Protein AF-A0A9P0K297-F1 (afdb_monomer_lite)

Radius of gyration: 34.36 Å; chains: 1; bounding box: 70×52×111 Å

Foldseek 3Di:
DDDDDDDDDDDDDDDDDDDDDDDDDDDDDPDDDDDDDDDDDDDDDDDDPDPCPPPPPDDDDDALVNDDPVLCVPPVSVVVNVVNVVVVVVVVVVVVVVVVVVVVVVVVVVVVVVVVVVCVVVVVVVVVVVVVVVVVPD

pLDDT: mean 70.39, std 22.42, range [35.34, 98.25]

Secondary structure (DSSP, 8-state):
--PPPP---------------------------------------------------PPPP--GGG--GGGGGSHHHHHHHHHHHHHHHHHHHHHHHHHHHHHHHHHHHHHHHHHHHHHHHHHHHHHHHHHHHTTS--

Sequence (138 aa):
MKNPTEQTLAIGEVVEEPKNGDHADDGNILAAGPSNVTQKLGFLESSEPSNICNLRVRRSPVYFGDFKISDLNNVQRRKRFWKTAHETVHKFQKINKYNQCKIRSQRNKIKSLNSLVDELPKEKRISAAQSIVLKVDI

Organism: Acanthoscelides obtectus (NCBI:txid200917)

Structure (mmCIF, N/CA/C/O backbone):
data_AF-A0A9P0K297-F1
#
_entry.id   AF-A0A9P0K297-F1
#
loop_
_atom_site.group_PDB
_atom_site.id
_atom_site.type_symbol
_atom_site.label_atom_id
_atom_site.label_alt_id
_atom_site.label_comp_id
_atom_site.label_asym_id
_atom_site.label_entity_id
_atom_site.label_seq_id
_atom_site.pdbx_PDB_ins_code
_atom_site.Cartn_x
_atom_site.Cartn_y
_atom_site.Cartn_z
_atom_site.occupancy
_atom_site.B_iso_or_equiv
_atom_site.auth_seq_id
_atom_site.auth_comp_id
_atom_site.auth_asym_id
_atom_site.auth_atom_id
_atom_site.pdbx_PDB_model_num
ATOM 1 N N . MET A 1 1 ? 35.474 -29.920 10.951 1.00 46.47 1 MET A N 1
ATOM 2 C CA . MET A 1 1 ? 34.424 -30.720 11.616 1.00 46.47 1 MET A CA 1
ATOM 3 C C . MET A 1 1 ? 33.882 -29.944 12.805 1.00 46.47 1 MET A C 1
ATOM 5 O O . MET A 1 1 ? 34.597 -29.827 13.790 1.00 46.47 1 MET A O 1
ATOM 9 N N . LYS A 1 2 ? 32.678 -29.374 12.690 1.00 42.59 2 LYS A N 1
ATOM 10 C CA . LYS A 1 2 ? 31.839 -28.904 13.809 1.00 42.59 2 LYS A CA 1
ATOM 11 C C . LYS A 1 2 ? 30.382 -28.987 13.334 1.00 42.59 2 LYS A C 1
ATOM 13 O O . LYS A 1 2 ? 30.019 -28.285 12.397 1.00 42.59 2 LYS A O 1
ATOM 18 N N . ASN A 1 3 ? 29.613 -29.901 13.920 1.00 47.69 3 ASN A N 1
ATOM 19 C CA . ASN A 1 3 ? 28.193 -30.117 13.632 1.00 47.69 3 ASN A CA 1
ATOM 20 C C . ASN A 1 3 ? 27.340 -29.102 14.410 1.00 47.69 3 ASN A C 1
ATOM 22 O O . ASN A 1 3 ? 27.691 -28.809 15.555 1.00 47.69 3 ASN A O 1
ATOM 26 N N . PRO A 1 4 ? 26.207 -28.629 13.868 1.00 48.59 4 PRO A N 1
ATOM 27 C CA . PRO A 1 4 ? 25.144 -28.050 14.668 1.00 48.59 4 PRO A CA 1
ATOM 28 C C . PRO A 1 4 ? 24.039 -29.078 14.948 1.00 48.59 4 PRO A C 1
ATOM 30 O O . PRO A 1 4 ? 23.565 -29.788 14.065 1.00 48.59 4 PRO A O 1
ATOM 33 N N . THR A 1 5 ? 23.696 -29.121 16.227 1.00 45.38 5 THR A N 1
ATOM 34 C CA . THR A 1 5 ? 22.796 -30.011 16.952 1.00 45.38 5 THR A CA 1
ATOM 35 C C . THR A 1 5 ? 21.326 -29.863 16.557 1.00 45.38 5 THR A C 1
ATOM 37 O O . THR A 1 5 ? 20.823 -28.759 16.358 1.00 45.38 5 THR A O 1
ATOM 40 N N . GLU A 1 6 ? 20.650 -31.008 16.519 1.00 47.22 6 GLU A N 1
ATOM 41 C CA . GLU A 1 6 ? 19.206 -31.212 16.439 1.00 47.22 6 GLU A CA 1
ATOM 42 C C . GLU A 1 6 ? 18.465 -30.525 17.594 1.00 47.22 6 GLU A C 1
ATOM 44 O O . GLU A 1 6 ? 18.833 -30.702 18.754 1.00 47.22 6 GLU A O 1
ATOM 49 N N . GLN A 1 7 ? 17.374 -29.813 17.301 1.00 45.16 7 GLN A N 1
ATOM 50 C CA . GLN A 1 7 ? 16.273 -29.650 18.253 1.00 45.16 7 GLN A CA 1
ATOM 51 C C . GLN A 1 7 ? 14.947 -29.738 17.504 1.00 45.16 7 GLN A C 1
ATOM 53 O O . GLN A 1 7 ? 14.468 -28.785 16.893 1.00 45.16 7 GLN A O 1
ATOM 58 N N . THR A 1 8 ? 14.378 -30.935 17.557 1.00 37.44 8 THR A N 1
ATOM 59 C CA . THR A 1 8 ? 12.998 -31.238 17.198 1.00 37.44 8 THR A CA 1
ATOM 60 C C . THR A 1 8 ? 12.133 -30.932 18.419 1.00 37.44 8 THR A C 1
ATOM 62 O O . THR A 1 8 ? 12.315 -31.558 19.460 1.00 37.44 8 THR A O 1
ATOM 65 N N . LEU A 1 9 ? 11.188 -29.996 18.311 1.00 39.44 9 LEU A N 1
ATOM 66 C CA . LEU A 1 9 ? 10.100 -29.865 19.280 1.00 39.44 9 LEU A CA 1
ATOM 67 C C . LEU A 1 9 ? 8.771 -29.998 18.536 1.00 39.44 9 LEU A C 1
ATOM 69 O O . LEU A 1 9 ? 8.353 -29.107 17.800 1.00 39.44 9 LEU A O 1
ATOM 73 N N . ALA A 1 10 ? 8.153 -31.162 18.704 1.00 42.53 10 ALA A N 1
ATOM 74 C CA . ALA A 1 10 ? 6.815 -31.475 18.243 1.00 42.53 10 ALA A CA 1
ATOM 75 C C . ALA A 1 10 ? 5.814 -31.139 19.352 1.00 42.53 10 ALA A C 1
ATOM 77 O O . ALA A 1 10 ? 5.868 -31.751 20.413 1.00 42.53 10 ALA A O 1
ATOM 78 N N . ILE A 1 11 ? 4.905 -30.199 19.091 1.00 47.81 11 ILE A N 1
ATOM 79 C CA . ILE A 1 11 ? 3.610 -30.026 19.769 1.00 47.81 11 ILE A CA 1
ATOM 80 C C . ILE A 1 11 ? 2.715 -29.387 18.685 1.00 47.81 11 ILE A C 1
ATOM 82 O O . ILE A 1 11 ? 3.073 -28.339 18.164 1.00 47.81 11 ILE A O 1
ATOM 86 N N . GLY A 1 12 ? 1.639 -29.971 18.159 1.00 38.75 12 GLY A N 1
ATOM 87 C CA . GLY A 1 12 ? 0.726 -30.941 18.747 1.00 38.75 12 GLY A CA 1
ATOM 88 C C . GLY A 1 12 ? -0.477 -30.229 19.363 1.00 38.75 12 GLY A C 1
ATOM 89 O O . GLY A 1 12 ? -0.697 -30.383 20.554 1.00 38.75 12 GLY A O 1
ATOM 90 N N . GLU A 1 13 ? -1.232 -29.444 18.586 1.00 37.88 13 GLU A N 1
ATOM 91 C CA . GLU A 1 13 ? -2.562 -28.992 19.009 1.00 37.88 13 GLU A CA 1
ATOM 92 C C . GLU A 1 13 ? -3.516 -28.934 17.808 1.00 37.88 13 GLU A C 1
ATOM 94 O O . GLU A 1 13 ? -3.285 -28.248 16.812 1.00 37.88 13 GLU A O 1
ATOM 99 N N . VAL A 1 14 ? -4.551 -29.764 17.909 1.00 44.47 14 VAL A N 1
ATOM 100 C CA . VAL A 1 14 ? -5.689 -29.894 17.004 1.00 44.47 14 VAL A CA 1
ATOM 101 C C . VAL A 1 14 ? -6.557 -28.652 17.171 1.00 44.47 14 VAL A C 1
ATOM 103 O O . VAL A 1 14 ? -7.022 -28.379 18.273 1.00 44.47 14 VAL A O 1
ATOM 106 N N . VAL A 1 15 ? -6.804 -27.918 16.088 1.00 40.53 15 VAL A N 1
ATOM 107 C CA . VAL A 1 15 ? -7.866 -26.908 16.051 1.00 40.53 15 VAL A CA 1
ATOM 108 C C . VAL A 1 15 ? -8.899 -27.363 15.032 1.00 40.53 15 VAL A C 1
ATOM 110 O O . VAL A 1 15 ? -8.635 -27.425 13.834 1.00 40.53 15 VAL A O 1
ATOM 113 N N . GLU A 1 16 ? -10.051 -27.734 15.581 1.00 43.59 16 GLU A N 1
ATOM 114 C CA . GLU A 1 16 ? -11.312 -28.035 14.913 1.00 43.59 16 GLU A CA 1
ATOM 115 C C . GLU A 1 16 ? -11.736 -26.932 13.924 1.00 43.59 16 GLU A C 1
ATOM 117 O O . GLU A 1 16 ? -11.551 -25.736 14.165 1.00 43.59 16 GLU A O 1
ATOM 122 N N . GLU A 1 17 ? -12.351 -27.359 12.819 1.00 44.06 17 GLU A N 1
ATOM 123 C CA . GLU A 1 17 ? -13.074 -26.518 11.860 1.00 44.06 17 GLU A CA 1
ATOM 124 C C . GLU A 1 17 ? -14.229 -25.741 12.514 1.00 44.06 17 GLU A C 1
ATOM 126 O O . GLU A 1 17 ? -14.900 -26.244 13.418 1.00 44.06 17 GLU A O 1
ATOM 131 N N . PRO A 1 18 ? -14.634 -24.613 11.908 1.00 45.72 18 PRO A N 1
ATOM 132 C CA . PRO A 1 18 ? -16.050 -24.330 11.758 1.00 45.72 18 PRO A CA 1
ATOM 133 C C . PRO A 1 18 ? -16.487 -24.462 10.295 1.00 45.72 18 PRO A C 1
ATOM 135 O O . PRO A 1 18 ? -15.955 -23.829 9.383 1.00 45.72 18 PRO A O 1
ATOM 138 N N . LYS A 1 19 ? -17.517 -25.293 10.125 1.00 38.19 19 LYS A N 1
ATOM 139 C CA . LYS A 1 19 ? -18.305 -25.513 8.914 1.00 38.19 19 LYS A CA 1
ATOM 140 C C . LYS A 1 19 ? -18.969 -24.225 8.409 1.00 38.19 19 LYS A C 1
ATOM 142 O O . LYS A 1 19 ? -19.522 -23.460 9.192 1.00 38.19 19 LYS A O 1
ATOM 147 N N . ASN A 1 20 ? -18.938 -24.089 7.084 1.00 39.84 20 ASN A N 1
ATOM 148 C CA . ASN A 1 20 ? -19.905 -23.509 6.143 1.00 39.84 20 ASN A CA 1
ATOM 149 C C . ASN A 1 20 ? -20.876 -22.422 6.642 1.00 39.84 20 ASN A C 1
ATOM 151 O O . ASN A 1 20 ? -21.797 -22.684 7.413 1.00 39.84 20 ASN A O 1
ATOM 155 N N . GLY A 1 21 ? -20.743 -21.237 6.043 1.00 36.94 21 GLY A N 1
ATOM 156 C CA . GLY A 1 21 ? -21.803 -20.243 5.885 1.00 36.94 21 GLY A CA 1
ATOM 157 C C . GLY A 1 21 ? -21.757 -19.705 4.454 1.00 36.94 21 GLY A C 1
ATOM 158 O O . GLY A 1 21 ? -20.681 -19.387 3.950 1.00 36.94 21 GLY A O 1
ATOM 159 N N . ASP A 1 22 ? -22.912 -19.691 3.801 1.00 39.47 22 ASP A N 1
ATOM 160 C CA . ASP A 1 22 ? -23.074 -19.715 2.352 1.00 39.47 22 ASP A CA 1
ATOM 161 C C . ASP A 1 22 ? -22.701 -18.432 1.587 1.00 39.47 22 ASP A C 1
ATOM 163 O O . ASP A 1 22 ? -22.972 -17.300 1.981 1.00 39.47 22 ASP A O 1
ATOM 167 N N . HIS A 1 23 ? -22.085 -18.702 0.438 1.00 46.56 23 HIS A N 1
ATOM 168 C CA . HIS A 1 23 ? -22.171 -18.064 -0.874 1.00 46.56 23 HIS A CA 1
ATOM 169 C C . HIS A 1 23 ? -23.135 -16.863 -1.058 1.00 46.56 23 HIS A C 1
ATOM 171 O O . HIS A 1 23 ? -24.353 -16.991 -0.984 1.00 46.56 23 HIS A O 1
ATOM 177 N N . ALA A 1 24 ? -22.565 -15.734 -1.485 1.00 45.66 24 ALA A N 1
ATOM 178 C CA . ALA A 1 24 ? -23.157 -14.811 -2.463 1.00 45.66 24 ALA A CA 1
ATOM 179 C C . ALA A 1 24 ? -22.013 -14.442 -3.430 1.00 45.66 24 ALA A C 1
ATOM 181 O O . ALA A 1 24 ? -21.051 -13.795 -3.023 1.00 45.66 24 ALA A O 1
ATOM 182 N N . ASP A 1 25 ? -21.847 -15.173 -4.531 1.00 48.16 25 ASP A N 1
ATOM 183 C CA . ASP A 1 25 ? -22.412 -14.887 -5.864 1.00 48.16 25 ASP A CA 1
ATOM 184 C C . ASP A 1 25 ? -21.958 -13.528 -6.429 1.00 48.16 25 ASP A C 1
ATOM 186 O O . ASP A 1 25 ? -22.563 -12.475 -6.227 1.00 48.16 25 ASP A O 1
ATOM 190 N N . ASP A 1 26 ? -20.760 -13.582 -7.010 1.00 50.41 26 ASP A N 1
ATOM 191 C CA . ASP A 1 26 ? -20.366 -13.117 -8.340 1.00 50.41 26 ASP A CA 1
ATOM 192 C C . ASP A 1 26 ? -21.004 -11.833 -8.897 1.00 50.41 26 ASP A C 1
ATOM 194 O O . ASP A 1 26 ? -21.999 -11.816 -9.616 1.00 50.41 26 ASP A O 1
ATOM 198 N N . GLY A 1 27 ? -20.273 -10.732 -8.710 1.00 45.03 27 GLY A N 1
ATOM 199 C CA . GLY A 1 27 ? -20.408 -9.502 -9.488 1.00 45.03 27 GLY A CA 1
ATOM 200 C C . GLY A 1 27 ? -19.130 -9.185 -10.262 1.00 45.03 27 GLY A C 1
ATOM 201 O O . GLY A 1 27 ? -18.420 -8.233 -9.941 1.00 45.03 27 GLY A O 1
ATOM 202 N N . ASN A 1 28 ? -18.816 -10.004 -11.264 1.00 54.47 28 ASN A N 1
ATOM 203 C CA . ASN A 1 28 ? -17.791 -9.755 -12.275 1.00 54.47 28 ASN A CA 1
ATOM 204 C C . ASN A 1 28 ? -18.027 -8.413 -12.996 1.00 54.47 28 ASN A C 1
ATOM 206 O O . ASN A 1 28 ? -19.038 -8.268 -13.674 1.00 54.47 28 ASN A O 1
ATOM 210 N N . ILE A 1 29 ? -17.071 -7.477 -12.948 1.00 47.41 29 ILE A N 1
ATOM 211 C CA . ILE A 1 29 ? -16.894 -6.482 -14.023 1.00 47.41 29 ILE A CA 1
ATOM 212 C C . ILE A 1 29 ? -15.398 -6.344 -14.340 1.00 47.41 29 ILE A C 1
ATOM 214 O O . ILE A 1 29 ? -14.771 -5.300 -14.156 1.00 47.41 29 ILE A O 1
ATOM 218 N N . LEU A 1 30 ? -14.804 -7.432 -14.831 1.00 53.88 30 LEU A N 1
ATOM 219 C CA . LEU A 1 30 ? -13.732 -7.339 -15.818 1.00 53.88 30 LEU A CA 1
ATOM 220 C C . LEU A 1 30 ? -14.367 -7.312 -17.215 1.00 53.88 30 LEU A C 1
ATOM 222 O O . LEU A 1 30 ? -14.714 -8.355 -17.751 1.00 53.88 30 LEU A O 1
ATOM 226 N N . ALA A 1 31 ? -14.507 -6.121 -17.801 1.00 47.66 31 ALA A N 1
ATOM 227 C CA . ALA A 1 31 ? -14.535 -5.848 -19.247 1.00 47.66 31 ALA A CA 1
ATOM 228 C C . ALA A 1 31 ? -14.643 -4.317 -19.420 1.00 47.66 31 ALA A C 1
ATOM 230 O O . ALA A 1 31 ? -15.358 -3.666 -18.673 1.00 47.66 31 ALA A O 1
ATOM 231 N N . ALA A 1 32 ? -13.951 -3.638 -20.329 1.00 43.94 32 ALA A N 1
ATOM 232 C CA . ALA A 1 32 ? -13.652 -4.048 -21.686 1.00 43.94 32 ALA A CA 1
ATOM 233 C C . ALA A 1 32 ? -12.258 -3.572 -22.124 1.00 43.94 32 ALA A C 1
ATOM 235 O O . ALA A 1 32 ? -11.916 -2.394 -22.019 1.00 43.94 32 ALA A O 1
ATOM 236 N N . GLY A 1 33 ? -11.467 -4.494 -22.674 1.00 52.31 33 GLY A N 1
ATOM 237 C CA . GLY A 1 33 ? -10.446 -4.114 -23.643 1.00 52.31 33 GLY A CA 1
ATOM 238 C C . GLY A 1 33 ? -11.139 -3.644 -24.928 1.00 52.31 33 GLY A C 1
ATOM 239 O O . GLY A 1 33 ? -12.194 -4.185 -25.269 1.00 52.31 33 GLY A O 1
ATOM 240 N N . PRO A 1 34 ? -10.607 -2.646 -25.650 1.00 52.03 34 PRO A N 1
ATOM 241 C CA . PRO A 1 34 ? -11.177 -2.271 -26.933 1.00 52.03 34 PRO A CA 1
ATOM 242 C C . PRO A 1 34 ? -10.972 -3.413 -27.935 1.00 52.03 34 PRO A C 1
ATOM 244 O O . PRO A 1 34 ? -9.856 -3.703 -28.359 1.00 52.03 34 PRO A O 1
ATOM 247 N N . SER A 1 35 ? -12.082 -4.058 -28.287 1.00 51.09 35 SER A N 1
ATOM 248 C CA . SER A 1 35 ? -12.230 -4.858 -29.497 1.00 51.09 35 SER A CA 1
ATOM 249 C C . SER A 1 35 ? -12.309 -3.906 -30.688 1.00 51.09 35 SER A C 1
ATOM 251 O O . SER A 1 35 ? -13.177 -3.035 -30.726 1.00 51.09 35 SER A O 1
ATOM 253 N N . ASN A 1 36 ? -11.418 -4.058 -31.662 1.00 53.03 36 ASN A N 1
ATOM 254 C CA . ASN A 1 36 ? -11.603 -3.488 -32.992 1.00 53.03 36 ASN A CA 1
ATOM 255 C C . ASN A 1 36 ? -11.171 -4.490 -34.069 1.00 53.03 36 ASN A C 1
ATOM 257 O O . ASN A 1 36 ? -10.189 -4.312 -34.785 1.00 53.03 36 ASN A O 1
ATOM 261 N N . VAL A 1 37 ? -11.952 -5.557 -34.203 1.00 46.22 37 VAL A N 1
ATOM 262 C CA . VAL A 1 37 ? -12.095 -6.232 -35.498 1.00 46.22 37 VAL A CA 1
ATOM 263 C C . VAL A 1 37 ? -13.262 -5.572 -36.230 1.00 46.22 37 VAL A C 1
ATOM 265 O O . VAL A 1 37 ? -14.249 -5.235 -35.576 1.00 46.22 37 VAL A O 1
ATOM 268 N N . THR A 1 38 ? -13.144 -5.469 -37.566 1.00 42.47 38 THR A N 1
ATOM 269 C CA . THR A 1 38 ? -14.100 -4.963 -38.590 1.00 42.47 38 THR A CA 1
ATOM 270 C C . THR A 1 38 ? -13.658 -3.583 -39.111 1.00 42.47 38 THR A C 1
ATOM 272 O O . THR A 1 38 ? -13.529 -2.659 -38.326 1.00 42.47 38 THR A O 1
ATOM 275 N N . GLN A 1 39 ? -13.355 -3.316 -40.386 1.00 39.47 39 GLN A N 1
ATOM 276 C CA . GLN A 1 39 ? -13.538 -4.004 -41.669 1.00 39.47 39 GLN A CA 1
ATOM 277 C C . GLN A 1 39 ? -12.516 -3.411 -42.662 1.00 39.47 39 GLN A C 1
ATOM 279 O O . GLN A 1 39 ? -12.264 -2.208 -42.657 1.00 39.47 39 GLN A O 1
ATOM 284 N N . LYS A 1 40 ? -11.950 -4.234 -43.546 1.00 46.62 40 LYS A N 1
ATOM 285 C CA . LYS A 1 40 ? -11.222 -3.774 -44.735 1.00 46.62 40 LYS A CA 1
ATOM 286 C C . LYS A 1 40 ? -12.206 -3.806 -45.907 1.00 46.62 40 LYS A C 1
ATOM 288 O O . LYS A 1 40 ? -12.534 -4.916 -46.302 1.00 46.62 40 LYS A O 1
ATOM 293 N N . LEU A 1 41 ? -12.648 -2.659 -46.440 1.00 41.03 41 LEU A N 1
ATOM 294 C CA . LEU A 1 41 ? -12.954 -2.423 -47.869 1.00 41.03 41 LEU A CA 1
ATOM 295 C C . LEU A 1 41 ? -13.476 -0.988 -48.089 1.00 41.03 41 LEU A C 1
ATOM 297 O O . LEU A 1 41 ? -14.375 -0.562 -47.377 1.00 41.03 41 LEU A O 1
ATOM 301 N N . GLY A 1 42 ? -12.972 -0.293 -49.115 1.00 35.34 42 GLY A N 1
ATOM 302 C CA . GLY A 1 42 ? -13.648 0.875 -49.699 1.00 35.34 42 GLY A CA 1
ATOM 303 C C . GLY A 1 42 ? -12.773 2.116 -49.842 1.00 35.34 42 GLY A C 1
ATOM 304 O O . GLY A 1 42 ? -12.646 2.907 -48.918 1.00 35.34 42 GLY A O 1
ATOM 305 N N . PHE A 1 43 ? -12.187 2.275 -51.023 1.00 46.78 43 PHE A N 1
ATOM 306 C CA . PHE A 1 43 ? -11.550 3.497 -51.505 1.00 46.78 43 PHE A CA 1
ATOM 307 C C . PHE A 1 43 ? -12.631 4.570 -51.727 1.00 46.78 43 PHE A C 1
ATOM 309 O O . PHE A 1 43 ? -13.596 4.305 -52.441 1.00 46.78 43 PHE A O 1
ATOM 316 N N . LEU A 1 44 ? -12.477 5.756 -51.141 1.00 40.84 44 LEU A N 1
ATOM 317 C CA . LEU A 1 44 ? -13.148 6.985 -51.574 1.00 40.84 44 LEU A CA 1
ATOM 318 C C . LEU A 1 44 ? -12.281 8.164 -51.126 1.00 40.84 44 LEU A C 1
ATOM 320 O O . LEU A 1 44 ? -12.160 8.456 -49.937 1.00 40.84 44 LEU A O 1
ATOM 324 N N . GLU A 1 45 ? -11.608 8.776 -52.098 1.00 49.25 45 GLU A N 1
ATOM 325 C CA . GLU A 1 45 ? -10.901 10.040 -51.930 1.00 49.25 45 GLU A CA 1
ATOM 326 C C . GLU A 1 45 ? -11.902 11.117 -51.505 1.00 49.25 45 GLU A C 1
ATOM 328 O O . GLU A 1 45 ? -12.886 11.376 -52.195 1.00 49.25 45 GLU A O 1
ATOM 333 N N . SER A 1 46 ? -11.639 11.755 -50.368 1.00 45.06 46 SER A N 1
ATOM 334 C CA . SER A 1 46 ? -12.311 12.981 -49.951 1.00 45.06 46 SER A CA 1
ATOM 335 C C . SER A 1 46 ? -11.234 13.982 -49.564 1.00 45.06 46 SER A C 1
ATOM 337 O O . SER A 1 46 ? -10.581 13.852 -48.527 1.00 45.06 46 SER A O 1
ATOM 339 N N . SER A 1 47 ? -11.007 14.949 -50.447 1.00 62.53 47 SER A N 1
ATOM 340 C CA . SER A 1 47 ? -10.070 16.049 -50.265 1.00 62.53 47 SER A CA 1
ATOM 341 C C . SER A 1 47 ? -10.675 17.112 -49.346 1.00 62.53 47 SER A C 1
ATOM 343 O O . SER A 1 47 ? -11.391 17.996 -49.808 1.00 62.53 47 SER A O 1
ATOM 345 N N . GLU A 1 48 ? -10.348 17.062 -48.058 1.00 49.00 48 GLU A N 1
ATOM 346 C CA . GLU A 1 48 ? -10.484 18.214 -47.163 1.00 49.00 48 GLU A CA 1
ATOM 347 C C . GLU A 1 48 ? -9.201 18.386 -46.334 1.00 49.00 48 GLU A C 1
ATOM 349 O O . GLU A 1 48 ? -8.594 17.392 -45.920 1.00 49.00 48 GLU A O 1
ATOM 354 N N . PRO A 1 49 ? -8.740 19.629 -46.101 1.00 52.56 49 PRO A N 1
ATOM 355 C CA . PRO A 1 49 ? -7.515 19.888 -45.360 1.00 52.56 49 PRO A CA 1
ATOM 356 C C . PRO A 1 49 ? -7.726 19.539 -43.885 1.00 52.56 49 PRO A C 1
ATOM 358 O O . PRO A 1 49 ? -8.256 20.326 -43.099 1.00 52.56 49 PRO A O 1
ATOM 361 N N . SER A 1 50 ? -7.305 18.335 -43.496 1.00 54.62 50 SER A N 1
ATOM 362 C CA . SER A 1 50 ? -7.347 17.895 -42.108 1.00 54.62 50 SER A CA 1
ATOM 363 C C . SER A 1 50 ? -6.451 18.804 -41.267 1.00 54.62 50 SER A C 1
ATOM 365 O O . SER A 1 50 ? -5.224 18.754 -41.376 1.00 54.62 50 SER A O 1
ATOM 367 N N . ASN A 1 51 ? -7.053 19.625 -40.410 1.00 57.44 51 ASN A N 1
ATOM 368 C CA . ASN A 1 51 ? -6.349 20.273 -39.313 1.00 57.44 51 ASN A CA 1
ATOM 369 C C . ASN A 1 51 ? -5.736 19.171 -38.441 1.00 57.44 51 ASN A C 1
ATOM 371 O O . ASN A 1 51 ? -6.435 18.520 -37.664 1.00 57.44 51 ASN A O 1
ATOM 375 N N . ILE A 1 52 ? -4.432 18.929 -38.606 1.00 57.88 52 ILE A N 1
ATOM 376 C CA . ILE A 1 52 ? -3.665 17.954 -37.827 1.00 57.88 52 ILE A CA 1
ATOM 377 C C . ILE A 1 52 ? -3.538 18.510 -36.404 1.00 57.88 52 ILE A C 1
ATOM 379 O O . ILE A 1 52 ? -2.520 19.077 -36.004 1.00 57.88 52 ILE A O 1
ATOM 383 N N . CYS A 1 53 ? -4.597 18.372 -35.608 1.00 60.12 53 CYS A N 1
ATOM 384 C CA . CYS A 1 53 ? -4.482 18.435 -34.165 1.00 60.12 53 CYS A CA 1
ATOM 385 C C . CYS A 1 53 ? -3.555 17.288 -33.768 1.00 60.12 53 CYS A C 1
ATOM 387 O O . CYS A 1 53 ? -3.944 16.124 -33.812 1.00 60.12 53 CYS A O 1
ATOM 389 N N . ASN A 1 54 ? -2.308 17.622 -33.427 1.00 61.28 54 ASN A N 1
ATOM 390 C CA . ASN A 1 54 ? -1.309 16.690 -32.916 1.00 61.28 54 ASN A CA 1
ATOM 391 C C . ASN A 1 54 ? -1.818 16.049 -31.617 1.00 61.28 54 ASN A C 1
ATOM 393 O O . ASN A 1 54 ? -1.502 16.497 -30.509 1.00 61.28 54 ASN A O 1
ATOM 397 N N . LEU A 1 55 ? -2.631 15.005 -31.752 1.00 63.00 55 LEU A N 1
ATOM 398 C CA . LEU A 1 55 ? -3.130 14.192 -30.662 1.00 63.00 55 LEU A CA 1
ATOM 399 C C . LEU A 1 55 ? -1.907 13.488 -30.067 1.00 63.00 55 LEU A C 1
ATOM 401 O O . LEU A 1 55 ? -1.428 12.483 -30.590 1.00 63.00 55 LEU A O 1
ATOM 405 N N .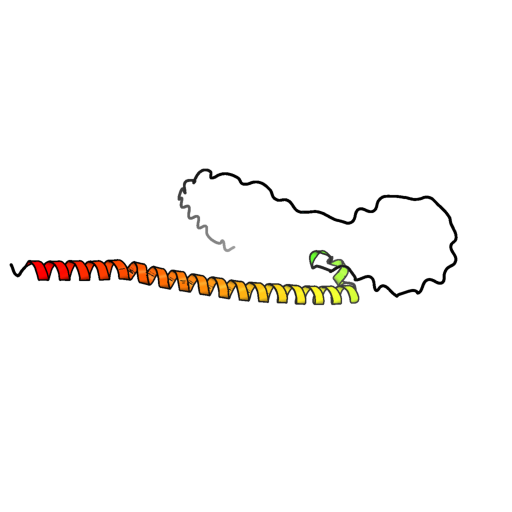 ARG A 1 56 ? -1.320 14.058 -29.005 1.00 67.50 56 ARG A N 1
ATOM 406 C CA . ARG A 1 56 ? -0.231 13.402 -28.274 1.00 67.50 56 ARG A CA 1
ATOM 407 C C . ARG A 1 56 ? -0.799 12.114 -27.697 1.00 67.50 56 ARG A C 1
ATOM 409 O O . ARG A 1 56 ? -1.441 12.142 -26.648 1.00 67.50 56 ARG A O 1
ATOM 416 N N . VAL A 1 57 ? -0.564 11.000 -28.387 1.00 72.38 57 VAL A N 1
ATOM 417 C CA . VAL A 1 57 ? -0.930 9.665 -27.919 1.00 72.38 57 VAL A CA 1
ATOM 418 C C . VAL A 1 57 ? -0.324 9.501 -26.531 1.00 72.38 57 VAL A C 1
ATOM 420 O O . VAL A 1 57 ? 0.902 9.517 -26.360 1.00 72.38 57 VAL A O 1
ATOM 423 N N . ARG A 1 58 ? -1.183 9.439 -25.509 1.00 71.25 58 ARG A N 1
ATOM 424 C CA . ARG A 1 58 ? -0.729 9.212 -24.141 1.00 71.25 58 ARG A CA 1
ATOM 425 C C . ARG A 1 58 ? -0.055 7.849 -24.112 1.00 71.25 58 ARG A C 1
ATOM 427 O O . ARG A 1 58 ? -0.654 6.848 -24.484 1.00 71.25 58 ARG A O 1
ATOM 434 N N . ARG A 1 59 ? 1.215 7.823 -23.704 1.00 73.62 59 ARG A N 1
ATOM 435 C CA . ARG A 1 59 ? 1.940 6.565 -23.528 1.00 73.62 59 ARG A CA 1
ATOM 436 C C . ARG A 1 59 ? 1.277 5.771 -22.409 1.00 73.62 59 ARG A C 1
ATOM 438 O O . ARG A 1 59 ? 0.964 6.349 -21.367 1.00 73.62 59 ARG A O 1
ATOM 445 N N . SER A 1 60 ? 1.100 4.473 -22.631 1.00 80.38 60 SER A N 1
ATOM 446 C CA . SER A 1 60 ? 0.602 3.556 -21.612 1.00 80.38 60 SER A CA 1
ATOM 447 C C . SER A 1 60 ? 1.470 3.622 -20.349 1.00 80.38 60 SER A C 1
ATOM 449 O O . SER A 1 60 ? 2.687 3.830 -20.455 1.00 80.38 60 SER A O 1
ATOM 451 N N . PRO A 1 61 ? 0.861 3.482 -19.158 1.00 82.56 61 PRO A N 1
ATOM 452 C CA . PRO A 1 61 ? 1.609 3.414 -17.911 1.00 82.56 61 PRO A CA 1
ATOM 453 C C . PRO A 1 61 ? 2.585 2.233 -17.945 1.00 82.56 61 PRO A C 1
ATOM 455 O O . PRO A 1 61 ? 2.263 1.177 -18.480 1.00 82.56 61 PRO A O 1
ATOM 458 N N . VAL A 1 62 ? 3.779 2.444 -17.388 1.00 86.75 62 VAL A N 1
ATOM 459 C CA . VAL A 1 62 ? 4.843 1.436 -17.309 1.00 86.75 62 VAL A CA 1
ATOM 460 C C . VAL A 1 62 ? 5.000 1.017 -15.856 1.00 86.75 62 VAL A C 1
ATOM 462 O O . VAL A 1 62 ? 5.221 1.866 -14.985 1.00 86.75 62 VAL A O 1
ATOM 465 N N . TYR A 1 63 ? 4.911 -0.279 -15.605 1.00 86.50 63 TYR A N 1
ATOM 466 C CA . TYR A 1 63 ? 4.980 -0.899 -14.290 1.00 86.50 63 TYR A CA 1
ATOM 467 C C . TYR A 1 63 ? 6.300 -1.650 -14.100 1.00 86.50 63 TYR A C 1
ATOM 469 O O . TYR A 1 63 ? 7.064 -1.871 -15.035 1.00 86.50 63 TYR A O 1
ATOM 477 N N . PHE A 1 64 ? 6.580 -2.060 -12.861 1.00 83.50 64 PHE A N 1
ATOM 478 C CA . PHE A 1 64 ? 7.790 -2.819 -12.531 1.00 83.50 64 PHE A CA 1
ATOM 479 C C . PHE A 1 64 ? 7.948 -4.101 -13.358 1.00 83.50 64 PHE A C 1
ATOM 481 O O . PHE A 1 64 ? 9.056 -4.402 -13.789 1.00 83.50 64 PHE A O 1
ATOM 488 N N . GLY A 1 65 ? 6.849 -4.826 -13.592 1.00 86.38 65 GLY A N 1
ATOM 489 C CA . GLY A 1 65 ? 6.851 -6.080 -14.352 1.00 86.38 65 GLY A CA 1
ATOM 490 C C . GLY A 1 65 ? 7.183 -5.919 -15.837 1.00 86.38 65 GLY A C 1
ATOM 491 O O . GLY A 1 65 ? 7.511 -6.903 -16.492 1.00 86.38 65 GLY A O 1
ATOM 492 N N . ASP A 1 66 ? 7.160 -4.691 -16.360 1.00 89.56 66 ASP A N 1
ATOM 493 C CA . ASP A 1 66 ? 7.433 -4.420 -17.775 1.00 89.56 66 ASP A CA 1
ATOM 494 C C . ASP A 1 66 ? 8.938 -4.367 -18.087 1.00 89.56 66 ASP A C 1
ATOM 496 O O . ASP A 1 66 ? 9.336 -4.315 -19.256 1.00 89.56 66 ASP A O 1
ATOM 500 N N . PHE A 1 67 ? 9.791 -4.348 -17.057 1.00 91.38 67 PHE A N 1
ATOM 501 C CA . PHE A 1 67 ? 11.241 -4.285 -17.206 1.00 91.38 67 PHE A CA 1
ATOM 502 C C . PHE A 1 67 ? 11.871 -5.671 -17.097 1.00 91.38 67 PHE A C 1
ATOM 504 O O . PHE A 1 67 ? 11.681 -6.391 -16.118 1.00 91.38 67 PHE A O 1
ATOM 511 N N . LYS A 1 68 ? 12.702 -6.014 -18.082 1.00 93.12 68 LYS A N 1
ATOM 512 C CA . LYS A 1 68 ? 13.570 -7.196 -18.035 1.00 93.12 68 LYS A CA 1
ATOM 513 C C . LYS A 1 68 ? 14.946 -6.815 -17.499 1.00 93.12 68 LYS A C 1
ATOM 515 O O . LYS A 1 68 ? 15.382 -5.676 -17.638 1.00 93.12 68 LYS A O 1
ATOM 520 N N . ILE A 1 69 ? 15.689 -7.787 -16.973 1.00 92.19 69 ILE A N 1
ATOM 521 C CA . ILE A 1 69 ? 17.070 -7.572 -16.500 1.00 92.19 69 ILE A CA 1
ATOM 522 C C . ILE A 1 69 ? 17.949 -6.984 -17.615 1.00 92.19 69 ILE A C 1
ATOM 524 O O . ILE A 1 69 ? 18.709 -6.048 -17.382 1.00 92.19 69 ILE A O 1
ATOM 528 N N . SER A 1 70 ? 17.775 -7.457 -18.853 1.00 93.19 70 SER A N 1
ATOM 529 C CA . SER A 1 70 ? 18.467 -6.937 -20.039 1.00 93.19 70 SER A CA 1
ATOM 530 C C . SER A 1 70 ? 18.234 -5.442 -20.284 1.00 93.19 70 SER A C 1
ATOM 532 O O . SER A 1 70 ? 19.080 -4.775 -20.875 1.00 93.19 70 SER A O 1
ATOM 534 N N . ASP A 1 71 ? 17.113 -4.888 -19.819 1.00 90.88 71 ASP A N 1
ATOM 535 C CA .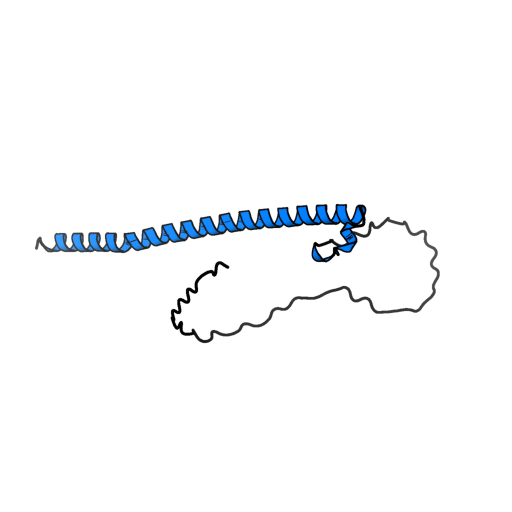 ASP A 1 71 ? 16.778 -3.474 -20.008 1.00 90.88 71 ASP A CA 1
ATOM 536 C C . ASP A 1 71 ? 17.665 -2.558 -19.173 1.00 90.88 71 ASP A C 1
ATOM 538 O O . ASP A 1 71 ? 17.855 -1.391 -19.520 1.00 90.88 71 ASP A O 1
ATOM 542 N N . LEU A 1 72 ? 18.275 -3.088 -18.113 1.00 90.88 72 LEU A N 1
ATOM 543 C CA . LEU A 1 72 ? 19.252 -2.358 -17.320 1.00 90.88 72 LEU A CA 1
ATOM 544 C C . LEU A 1 72 ? 20.546 -2.109 -18.103 1.00 90.88 72 LEU A C 1
ATOM 546 O O . LEU A 1 72 ? 21.276 -1.188 -17.748 1.00 90.88 72 LEU A O 1
ATOM 550 N N . ASN A 1 73 ? 20.822 -2.825 -19.196 1.00 94.81 73 ASN A N 1
ATOM 551 C CA . ASN A 1 73 ? 21.993 -2.553 -20.039 1.00 94.81 73 ASN A CA 1
ATOM 552 C C . ASN A 1 73 ? 21.816 -1.286 -20.894 1.00 94.81 73 ASN A C 1
ATOM 554 O O . ASN A 1 73 ? 22.797 -0.649 -21.268 1.00 94.81 73 ASN A O 1
ATOM 558 N N . ASN A 1 74 ? 20.575 -0.867 -21.155 1.00 95.56 74 ASN A N 1
ATOM 559 C CA . ASN A 1 74 ? 20.278 0.353 -21.899 1.00 95.56 74 ASN A CA 1
ATOM 560 C C . ASN A 1 74 ? 20.112 1.548 -20.944 1.00 95.56 74 ASN A C 1
ATOM 562 O O . ASN A 1 74 ? 19.254 1.533 -20.064 1.00 95.56 74 ASN A O 1
ATOM 566 N N . VAL A 1 75 ? 20.879 2.624 -21.152 1.00 95.19 75 VAL A N 1
ATOM 567 C CA . VAL A 1 75 ? 20.872 3.817 -20.279 1.00 95.19 75 VAL A CA 1
ATOM 568 C C . VAL A 1 75 ? 19.477 4.441 -20.146 1.00 95.19 75 VAL A C 1
ATOM 570 O O . VAL A 1 75 ? 19.051 4.796 -19.044 1.00 95.19 75 VAL A O 1
ATOM 573 N N . GLN A 1 76 ? 18.728 4.551 -21.246 1.00 93.31 76 GLN A N 1
ATOM 574 C CA . GLN A 1 76 ? 17.396 5.157 -21.229 1.00 93.31 76 GLN A CA 1
ATOM 575 C C . GLN A 1 76 ? 16.382 4.275 -20.497 1.00 93.31 76 GLN A C 1
ATOM 577 O O . GLN A 1 76 ? 15.581 4.785 -19.706 1.00 93.31 76 GLN A O 1
ATOM 582 N N . ARG A 1 77 ? 16.416 2.957 -20.728 1.00 93.19 77 ARG A N 1
ATOM 583 C CA . ARG A 1 77 ? 15.517 2.018 -20.040 1.00 93.19 77 ARG A CA 1
ATOM 584 C C . ARG A 1 77 ? 15.870 1.894 -18.558 1.00 93.19 77 ARG A C 1
ATOM 586 O O . ARG A 1 77 ? 14.960 1.969 -17.738 1.00 93.19 77 ARG A O 1
ATOM 593 N N . ARG A 1 78 ? 17.158 1.858 -18.199 1.00 94.81 78 ARG A N 1
ATOM 594 C CA . ARG A 1 78 ? 17.641 1.910 -16.807 1.00 94.81 78 ARG A CA 1
ATOM 595 C C . ARG A 1 78 ? 17.130 3.151 -16.069 1.00 94.81 78 ARG A C 1
ATOM 597 O O . ARG A 1 78 ? 16.635 3.039 -14.952 1.00 94.81 78 ARG A O 1
ATOM 604 N N . LYS A 1 79 ? 17.197 4.334 -16.694 1.00 95.12 79 LYS A N 1
ATOM 605 C CA . LYS A 1 79 ? 16.664 5.575 -16.103 1.00 95.12 79 LYS A CA 1
ATOM 606 C C . LYS A 1 79 ? 15.156 5.483 -15.851 1.00 95.12 79 LYS A C 1
ATOM 608 O O . LYS A 1 79 ? 14.684 5.914 -14.801 1.00 95.12 79 LYS A O 1
ATOM 613 N N . ARG A 1 80 ? 14.399 4.922 -16.800 1.00 92.50 80 ARG A N 1
ATOM 614 C CA . ARG A 1 80 ? 12.951 4.710 -16.637 1.00 92.50 80 ARG A CA 1
ATOM 615 C C . ARG A 1 80 ? 12.643 3.709 -15.528 1.00 92.50 80 ARG A C 1
ATOM 617 O O . ARG A 1 80 ? 11.782 4.009 -14.713 1.00 92.50 80 ARG A O 1
ATOM 624 N N . PHE A 1 81 ? 13.380 2.600 -15.458 1.00 94.56 81 PHE A N 1
ATOM 625 C CA . PHE A 1 81 ? 13.251 1.609 -14.391 1.00 94.56 81 PHE A CA 1
ATOM 626 C C . PHE A 1 81 ? 13.391 2.264 -13.019 1.00 94.56 81 PHE A C 1
ATOM 628 O O . PHE A 1 81 ? 12.479 2.169 -12.207 1.00 94.56 81 PHE A O 1
ATOM 635 N N . TRP A 1 82 ? 14.480 3.003 -12.783 1.00 94.75 82 TRP A N 1
ATOM 636 C CA . TRP A 1 82 ? 14.703 3.645 -11.487 1.00 94.75 82 TRP A CA 1
ATOM 637 C C . TRP A 1 82 ? 13.628 4.668 -11.133 1.00 94.75 82 TRP A C 1
ATOM 639 O O . TRP A 1 82 ? 13.216 4.745 -9.976 1.00 94.75 82 TRP A O 1
ATOM 649 N N . LYS A 1 83 ? 13.128 5.414 -12.123 1.00 93.62 83 LYS A N 1
ATOM 650 C CA . LYS A 1 83 ? 12.014 6.343 -11.920 1.00 93.62 83 LYS A CA 1
ATOM 651 C C . LYS A 1 83 ? 10.742 5.604 -11.490 1.00 93.62 83 LYS A C 1
ATOM 653 O O . LYS A 1 83 ? 10.199 5.914 -10.432 1.00 93.62 83 LYS A O 1
ATOM 658 N N . THR A 1 84 ? 10.306 4.611 -12.267 1.00 93.25 84 THR A N 1
ATOM 659 C CA . THR A 1 84 ? 9.124 3.791 -11.953 1.00 93.25 84 THR A CA 1
ATOM 660 C C . THR A 1 84 ? 9.282 3.095 -10.603 1.00 93.25 84 THR A C 1
ATOM 662 O O . THR A 1 84 ? 8.335 3.032 -9.815 1.00 93.25 84 THR A O 1
ATOM 665 N N . ALA A 1 85 ? 10.490 2.616 -10.307 1.00 91.44 85 ALA A N 1
ATOM 666 C CA . ALA A 1 85 ? 10.796 1.939 -9.065 1.00 91.44 85 ALA A CA 1
ATOM 667 C C . ALA A 1 85 ? 10.624 2.856 -7.859 1.00 91.44 85 ALA A C 1
ATOM 669 O O . ALA A 1 85 ? 9.918 2.516 -6.908 1.00 91.44 85 ALA A O 1
ATOM 670 N N . HIS A 1 86 ? 11.213 4.046 -7.928 1.00 93.19 86 HIS A N 1
ATOM 671 C CA . HIS A 1 86 ? 11.125 5.028 -6.861 1.00 93.19 86 HIS A CA 1
ATOM 672 C C . HIS A 1 86 ? 9.683 5.500 -6.634 1.00 93.19 86 HIS A C 1
ATOM 674 O O . HIS A 1 86 ? 9.212 5.525 -5.497 1.00 93.19 86 HIS A O 1
ATOM 680 N N . GLU A 1 87 ? 8.950 5.803 -7.710 1.00 92.56 87 GLU A N 1
ATOM 681 C CA . GLU A 1 87 ? 7.537 6.196 -7.640 1.00 92.56 87 GLU A CA 1
ATOM 682 C C . GLU A 1 87 ? 6.679 5.114 -6.974 1.00 92.56 87 GLU A C 1
ATOM 684 O O . GLU A 1 87 ? 5.857 5.404 -6.098 1.00 92.56 87 GLU A O 1
ATOM 689 N N . THR A 1 88 ? 6.904 3.857 -7.347 1.00 91.31 88 THR A N 1
ATOM 690 C CA . THR A 1 88 ? 6.155 2.723 -6.810 1.00 91.31 88 THR A CA 1
ATOM 691 C C . THR A 1 88 ? 6.473 2.488 -5.335 1.00 91.31 88 THR A C 1
ATOM 693 O O . THR A 1 88 ? 5.551 2.375 -4.526 1.00 91.31 88 THR A O 1
ATOM 696 N N . VAL A 1 89 ? 7.754 2.475 -4.954 1.00 93.12 89 VAL A N 1
ATOM 697 C CA . VAL A 1 89 ? 8.170 2.324 -3.550 1.00 93.12 89 VAL A CA 1
ATOM 698 C C . VAL A 1 89 ? 7.578 3.442 -2.694 1.00 93.12 89 VAL A C 1
ATOM 700 O O . VAL A 1 89 ? 6.986 3.171 -1.650 1.00 93.12 89 VAL A O 1
ATOM 703 N N . HIS A 1 90 ? 7.654 4.688 -3.156 1.00 93.94 90 HIS A N 1
ATOM 704 C CA . HIS A 1 90 ? 7.097 5.829 -2.438 1.00 93.94 90 HIS A CA 1
ATOM 705 C C . HIS A 1 90 ? 5.568 5.735 -2.285 1.00 93.94 90 HIS A C 1
ATOM 707 O O . HIS A 1 90 ? 5.024 6.039 -1.218 1.00 93.94 90 HIS A O 1
ATOM 713 N N . LYS A 1 91 ? 4.856 5.254 -3.314 1.00 93.06 91 LYS A N 1
ATOM 714 C CA . LYS A 1 91 ? 3.413 4.975 -3.228 1.00 93.06 91 LYS A CA 1
ATOM 715 C C . LYS A 1 91 ? 3.114 3.924 -2.155 1.00 93.06 91 LYS A C 1
ATOM 717 O O . LYS A 1 91 ? 2.243 4.153 -1.314 1.00 93.06 91 LYS A O 1
ATOM 722 N N . PHE A 1 92 ? 3.848 2.812 -2.140 1.00 94.31 92 PHE A N 1
ATOM 723 C CA . PHE A 1 92 ? 3.672 1.764 -1.130 1.00 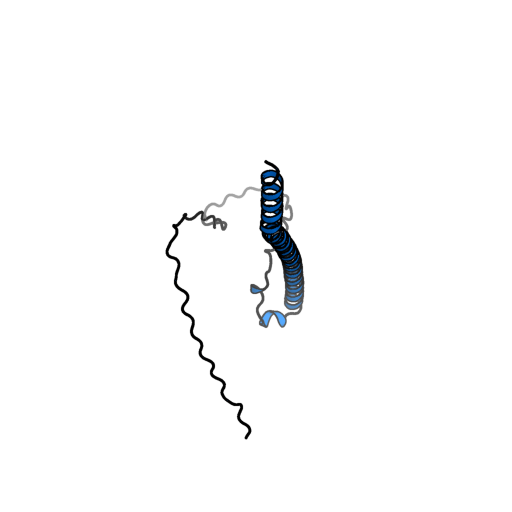94.31 92 PHE A CA 1
ATOM 724 C C . PHE A 1 92 ? 4.004 2.246 0.283 1.00 94.31 92 PHE A C 1
ATOM 726 O O . PHE A 1 92 ? 3.259 1.949 1.213 1.00 94.31 92 PHE A O 1
ATOM 733 N N . GLN A 1 93 ? 5.053 3.051 0.459 1.00 96.38 93 GLN A N 1
ATOM 734 C CA . GLN A 1 93 ? 5.390 3.645 1.756 1.00 96.38 93 GLN A CA 1
ATOM 735 C C . GLN A 1 93 ? 4.250 4.510 2.306 1.00 96.38 93 GLN A C 1
ATOM 737 O O . GLN A 1 93 ? 3.912 4.405 3.486 1.00 96.38 93 GLN A O 1
ATOM 742 N N . LYS A 1 94 ? 3.610 5.326 1.457 1.00 96.50 94 LYS A N 1
ATOM 743 C CA . LYS A 1 94 ? 2.444 6.131 1.854 1.00 96.50 94 LYS A CA 1
ATOM 744 C C . LYS A 1 94 ? 1.270 5.262 2.301 1.00 96.50 94 LYS A C 1
ATOM 746 O O . LYS A 1 94 ? 0.685 5.531 3.349 1.00 96.50 94 LYS A O 1
ATOM 751 N N . ILE A 1 95 ? 0.957 4.217 1.535 1.00 96.75 95 ILE A N 1
ATOM 752 C CA . ILE A 1 95 ? -0.122 3.274 1.862 1.00 96.75 95 ILE A CA 1
ATOM 753 C C . ILE A 1 95 ? 0.178 2.558 3.183 1.00 96.75 95 ILE A C 1
ATOM 755 O O . ILE A 1 95 ? -0.675 2.513 4.067 1.00 96.75 95 ILE A O 1
ATOM 759 N N . ASN A 1 96 ? 1.407 2.072 3.367 1.00 97.75 96 ASN A N 1
ATOM 760 C CA . ASN A 1 96 ? 1.819 1.413 4.603 1.00 97.75 96 ASN A CA 1
ATOM 761 C C . ASN A 1 96 ? 1.715 2.344 5.810 1.00 97.75 96 ASN A C 1
ATOM 763 O O . ASN A 1 96 ? 1.178 1.936 6.837 1.00 97.75 96 ASN A O 1
ATOM 767 N N . LYS A 1 97 ? 2.155 3.602 5.686 1.00 97.88 97 LYS A N 1
ATOM 768 C CA . LYS A 1 97 ? 2.018 4.596 6.758 1.00 97.88 97 LYS A CA 1
ATOM 769 C C . LYS A 1 97 ? 0.550 4.820 7.129 1.00 97.88 97 LYS A C 1
ATOM 771 O O . LYS A 1 97 ? 0.209 4.799 8.310 1.00 97.88 97 LYS A O 1
ATOM 776 N N . TYR A 1 98 ? -0.323 4.983 6.135 1.00 97.56 98 TYR A N 1
ATOM 777 C CA . TYR A 1 98 ? -1.764 5.117 6.362 1.00 97.56 98 TYR A CA 1
ATOM 778 C C . TYR A 1 98 ? -2.343 3.892 7.087 1.00 97.56 98 TYR A C 1
ATOM 780 O O . TYR A 1 98 ? -3.024 4.035 8.106 1.00 97.56 98 TYR A O 1
ATOM 788 N N . ASN A 1 99 ? -2.014 2.686 6.622 1.00 97.94 99 ASN A N 1
ATOM 789 C CA . ASN A 1 99 ? -2.484 1.440 7.225 1.00 97.94 99 ASN A CA 1
ATOM 790 C C . ASN A 1 99 ? -1.981 1.274 8.665 1.00 97.94 99 ASN A C 1
ATOM 792 O O . ASN A 1 99 ? -2.757 0.904 9.545 1.00 97.94 99 ASN A O 1
ATOM 796 N N . GLN A 1 100 ? -0.723 1.617 8.943 1.00 98.19 100 GLN A N 1
ATOM 797 C CA . GLN A 1 100 ? -0.171 1.614 10.301 1.00 98.19 100 GLN A CA 1
ATOM 798 C C . GLN A 1 100 ? -0.932 2.568 11.230 1.00 98.19 100 GLN A C 1
ATOM 800 O O . GLN A 1 100 ? -1.278 2.191 12.353 1.00 98.19 100 GLN A O 1
ATOM 805 N N . CYS A 1 101 ? -1.249 3.781 10.766 1.00 97.94 101 CYS A N 1
ATOM 806 C CA . CYS A 1 101 ? -2.069 4.726 11.526 1.00 97.94 101 CYS A CA 1
ATOM 807 C C . CYS A 1 101 ? -3.475 4.169 11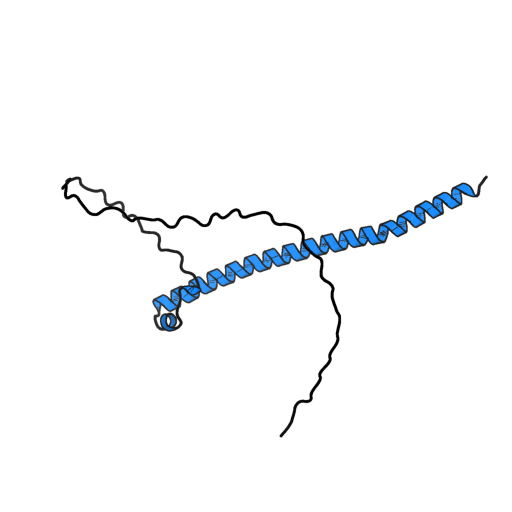.800 1.00 97.94 101 CYS A C 1
ATOM 809 O O . CYS A 1 101 ? -3.964 4.268 12.929 1.00 97.94 101 CYS A O 1
ATOM 811 N N . LYS A 1 102 ? -4.104 3.536 10.803 1.00 97.94 102 LYS A N 1
ATOM 812 C CA . LYS A 1 102 ? -5.430 2.918 10.942 1.00 97.94 102 LYS A CA 1
ATOM 813 C C . LYS A 1 102 ? -5.421 1.776 11.964 1.00 97.94 102 LYS A C 1
ATOM 815 O O . LYS A 1 102 ? -6.261 1.766 12.862 1.00 97.94 102 LYS A O 1
ATOM 820 N N . ILE A 1 103 ? -4.424 0.892 11.898 1.00 98.25 103 ILE A N 1
ATOM 821 C CA . ILE A 1 103 ? -4.224 -0.197 12.866 1.00 98.25 103 ILE A CA 1
ATOM 822 C C . ILE A 1 103 ? -4.033 0.364 14.278 1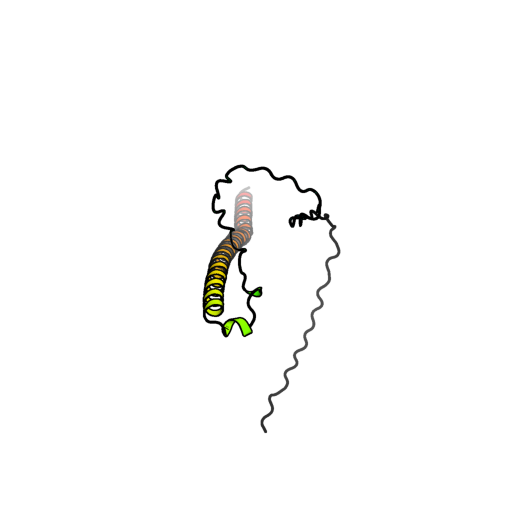.00 98.25 103 ILE A C 1
ATOM 824 O O . ILE A 1 103 ? -4.655 -0.116 15.225 1.00 98.25 103 ILE A O 1
ATOM 828 N N . ARG A 1 104 ? -3.207 1.406 14.443 1.00 98.12 104 ARG A N 1
ATOM 829 C CA . ARG A 1 104 ? -3.006 2.055 15.747 1.00 98.12 104 ARG A CA 1
ATOM 830 C C . ARG A 1 104 ? -4.316 2.612 16.309 1.00 98.12 104 ARG A C 1
ATOM 832 O O . ARG A 1 104 ? -4.607 2.395 17.481 1.00 98.12 104 ARG A O 1
ATOM 839 N N . SER A 1 105 ? -5.108 3.296 15.483 1.00 97.75 105 SER A N 1
ATOM 840 C CA . SER A 1 105 ? -6.411 3.831 15.894 1.00 97.75 105 SER A CA 1
ATOM 841 C C . SER A 1 105 ? -7.361 2.719 16.346 1.00 97.75 105 SER A C 1
ATOM 843 O O . SER A 1 105 ? -7.948 2.810 17.423 1.00 97.75 105 SER A O 1
ATOM 845 N N . GLN A 1 106 ? -7.459 1.634 15.576 1.00 97.94 106 GLN A N 1
ATOM 846 C CA . GLN A 1 106 ? -8.294 0.483 15.928 1.00 97.94 106 GLN A CA 1
ATOM 847 C C . GLN A 1 106 ? -7.837 -0.182 17.231 1.00 97.94 106 GLN A C 1
ATOM 849 O O . GLN A 1 106 ? -8.664 -0.442 18.101 1.00 97.94 106 GLN A O 1
ATOM 854 N N . ARG A 1 107 ? -6.528 -0.377 17.424 1.00 98.12 107 ARG A N 1
ATOM 855 C CA . ARG A 1 107 ? -5.978 -0.906 18.684 1.00 98.12 107 ARG A CA 1
ATOM 856 C C . ARG A 1 107 ? -6.332 -0.027 19.881 1.00 98.12 107 ARG A C 1
ATOM 858 O O . ARG A 1 107 ? -6.655 -0.557 20.937 1.00 98.12 107 ARG A O 1
ATOM 865 N N . ASN A 1 108 ? -6.301 1.295 19.726 1.00 97.69 108 ASN A N 1
ATOM 866 C CA . ASN A 1 108 ? -6.704 2.210 20.794 1.00 97.69 108 ASN A CA 1
ATOM 867 C C . ASN A 1 108 ? -8.197 2.084 21.126 1.00 97.69 108 ASN A C 1
ATOM 869 O O . ASN A 1 108 ? -8.548 2.081 22.301 1.00 97.69 108 ASN A O 1
ATOM 873 N N . LYS A 1 109 ? -9.064 1.921 20.116 1.00 97.62 109 LYS A N 1
ATOM 874 C CA . LYS A 1 109 ? -10.497 1.663 20.340 1.00 97.62 109 LYS A CA 1
ATOM 875 C C . LYS A 1 109 ? -10.719 0.362 21.107 1.00 97.62 109 LYS A C 1
ATOM 877 O O . LYS A 1 109 ? -11.454 0.366 22.082 1.00 97.62 109 LYS A O 1
ATOM 882 N N . ILE A 1 110 ? -10.036 -0.714 20.714 1.00 97.94 110 ILE A N 1
ATOM 883 C CA . ILE A 1 110 ? -10.106 -2.005 21.416 1.00 97.94 110 ILE A CA 1
ATOM 884 C C . ILE A 1 110 ? -9.666 -1.847 22.873 1.00 97.94 110 ILE A C 1
ATOM 886 O O . ILE A 1 110 ? -10.370 -2.288 23.770 1.00 97.94 110 ILE A O 1
ATOM 890 N N . LYS A 1 111 ? -8.547 -1.157 23.130 1.00 98.00 111 LYS A N 1
ATOM 891 C CA . LYS A 1 111 ? -8.089 -0.885 24.502 1.00 98.00 111 LYS A CA 1
ATOM 892 C C . LYS A 1 111 ? -9.123 -0.114 25.322 1.00 98.00 111 LYS A C 1
ATOM 894 O O . LYS A 1 111 ? -9.368 -0.473 26.465 1.00 98.00 111 LYS A O 1
ATOM 899 N N . SER A 1 112 ? -9.732 0.918 24.738 1.00 96.81 112 SER A N 1
ATOM 900 C CA . SER A 1 112 ? -10.774 1.700 25.407 1.00 96.81 112 SER A CA 1
ATOM 901 C C . SER A 1 112 ? -12.004 0.854 25.726 1.00 96.81 112 SER A C 1
ATOM 903 O O . SER A 1 112 ? -12.536 0.957 26.824 1.00 96.81 112 SER A O 1
ATOM 905 N N . LEU A 1 113 ? -12.445 0.010 24.789 1.00 96.88 113 LEU A N 1
ATOM 906 C CA . LEU A 1 113 ? -13.581 -0.886 25.004 1.00 96.88 113 LEU A CA 1
ATOM 907 C C . LEU A 1 113 ? -13.276 -1.931 26.079 1.00 96.88 113 LEU A C 1
ATOM 909 O O . LEU A 1 113 ? -14.109 -2.153 26.947 1.00 96.88 113 LEU A O 1
ATOM 913 N N . ASN A 1 114 ? -12.077 -2.514 26.070 1.00 95.69 114 ASN A N 1
ATOM 914 C CA . ASN A 1 114 ? -11.659 -3.459 27.104 1.00 95.69 114 ASN A CA 1
ATOM 915 C C . ASN A 1 114 ? -11.639 -2.802 28.491 1.00 95.69 114 ASN A C 1
ATOM 917 O O . ASN A 1 114 ? -12.137 -3.393 29.438 1.00 95.69 114 ASN A O 1
ATOM 921 N N . SER A 1 115 ? -11.166 -1.553 28.596 1.00 94.75 115 SER A N 1
ATOM 922 C CA . SER A 1 115 ? -11.215 -0.796 29.856 1.00 94.75 115 SER A CA 1
ATOM 923 C C . SER A 1 115 ? -12.644 -0.658 30.386 1.00 94.75 115 SER A C 1
ATOM 925 O O . SER A 1 115 ? -12.881 -0.878 31.568 1.00 94.75 115 SER A O 1
ATOM 927 N N . LEU A 1 116 ? -13.607 -0.347 29.512 1.00 93.94 116 LEU A N 1
ATOM 928 C CA . LEU A 1 116 ? -15.019 -0.252 29.897 1.00 93.94 116 LEU A CA 1
ATOM 929 C C . LEU A 1 116 ? -15.574 -1.608 30.343 1.00 93.94 116 LEU A C 1
ATOM 931 O O . LEU A 1 116 ? -16.273 -1.691 31.350 1.00 93.94 116 LEU A O 1
ATOM 935 N N . VAL A 1 117 ? -15.242 -2.681 29.621 1.00 93.88 117 VAL A N 1
ATOM 936 C CA . VAL A 1 117 ? -15.637 -4.047 29.997 1.00 93.88 117 VAL A CA 1
ATOM 937 C C . VAL A 1 117 ? -15.089 -4.422 31.376 1.00 93.88 117 VAL A C 1
ATOM 939 O O . VAL A 1 117 ? -15.819 -5.019 32.164 1.00 93.88 117 VAL A O 1
ATOM 942 N N . ASP A 1 118 ? -13.857 -4.027 31.696 1.00 92.12 118 ASP A N 1
ATOM 943 C CA . ASP A 1 118 ? -13.225 -4.281 32.996 1.00 92.12 118 ASP A CA 1
ATOM 944 C C . ASP A 1 118 ? -13.813 -3.425 34.136 1.00 92.12 118 ASP A C 1
ATOM 946 O O . ASP A 1 118 ? -13.754 -3.811 35.310 1.00 92.12 118 ASP A O 1
ATOM 950 N N . GLU A 1 119 ? -14.378 -2.257 33.823 1.00 89.75 119 GLU A N 1
ATOM 951 C CA . GLU A 1 119 ? -15.011 -1.345 34.788 1.00 89.75 119 GLU A CA 1
ATOM 952 C C . GLU A 1 119 ? -16.461 -1.729 35.118 1.00 89.75 119 GLU A C 1
ATOM 954 O O . GLU A 1 119 ? -16.850 -1.694 36.288 1.00 89.75 119 GLU A O 1
ATOM 959 N N . LEU A 1 120 ? -17.235 -2.210 34.140 1.00 85.19 120 LEU A N 1
ATOM 960 C CA . LEU A 1 120 ? -18.623 -2.664 34.326 1.00 85.19 120 LEU A CA 1
ATOM 961 C C . LEU A 1 120 ? -18.855 -3.617 35.525 1.00 85.19 120 LEU A C 1
ATOM 963 O O . LEU A 1 120 ? -19.815 -3.412 36.276 1.00 85.19 120 LEU A O 1
ATOM 967 N N . PRO A 1 121 ? -18.042 -4.667 35.766 1.00 83.25 121 PRO A N 1
ATOM 968 C CA . PRO A 1 121 ? -18.235 -5.539 36.923 1.00 83.25 121 PRO A CA 1
ATOM 969 C C . PRO A 1 121 ? -17.897 -4.849 38.252 1.00 83.25 121 PRO A C 1
ATOM 971 O O . PRO A 1 121 ? -18.431 -5.247 39.290 1.00 83.25 121 PRO A O 1
ATOM 974 N N . LYS A 1 122 ? -17.045 -3.815 38.246 1.00 80.19 122 LYS A N 1
ATOM 975 C CA . LYS A 1 122 ? -16.724 -3.028 39.447 1.00 80.19 122 LYS A CA 1
ATOM 976 C C . LYS A 1 122 ? -17.908 -2.145 39.834 1.00 80.19 122 LYS A C 1
ATOM 978 O O . LYS A 1 122 ? -18.291 -2.133 41.000 1.00 80.19 122 LYS A O 1
ATOM 983 N N . GLU A 1 123 ? -18.552 -1.503 38.864 1.00 70.31 123 GLU A N 1
ATOM 984 C CA . GLU A 1 123 ? -19.747 -0.682 39.104 1.00 70.31 123 GLU A CA 1
ATOM 985 C C . GLU A 1 123 ? -20.946 -1.510 39.584 1.00 70.31 123 GLU A C 1
ATOM 987 O O . GLU A 1 123 ? -21.608 -1.138 40.556 1.00 70.31 123 GLU A O 1
ATOM 992 N N . LYS A 1 124 ? -21.191 -2.688 38.987 1.00 70.06 124 LYS A N 1
ATOM 993 C CA . LYS A 1 124 ? -22.259 -3.596 39.452 1.00 70.06 124 LYS A CA 1
ATOM 994 C C . LYS A 1 124 ? -22.054 -4.050 40.900 1.00 70.06 124 LYS A C 1
ATOM 996 O O . LYS A 1 124 ? -23.026 -4.175 41.643 1.00 70.06 124 LYS A O 1
ATOM 1001 N N . ARG A 1 125 ? -20.803 -4.270 41.322 1.00 63.03 125 ARG A N 1
ATOM 1002 C CA . ARG A 1 125 ? -20.473 -4.594 42.721 1.00 63.03 125 ARG A CA 1
ATOM 1003 C C . ARG A 1 125 ? -20.762 -3.429 43.669 1.00 63.03 125 ARG A C 1
ATOM 1005 O O . ARG A 1 125 ? -21.257 -3.672 44.764 1.00 63.03 125 ARG A O 1
ATOM 1012 N N . ILE A 1 126 ? -20.513 -2.189 43.246 1.00 60.56 126 ILE A N 1
ATOM 1013 C CA . ILE A 1 126 ? -20.817 -0.988 44.040 1.00 60.56 126 ILE A CA 1
ATOM 1014 C C . ILE A 1 126 ? -22.337 -0.805 44.184 1.00 60.56 126 ILE A C 1
ATOM 1016 O O . ILE A 1 126 ? -22.819 -0.604 45.297 1.00 60.56 126 ILE A O 1
ATOM 1020 N N . SER A 1 127 ? -23.101 -0.958 43.097 1.00 67.00 127 SER A N 1
ATOM 1021 C CA . SER A 1 127 ? -24.571 -0.877 43.125 1.00 67.00 127 SER A CA 1
ATOM 1022 C C . SER A 1 127 ? -25.203 -1.957 44.019 1.00 67.00 127 SER A C 1
ATOM 1024 O O . SER A 1 127 ? -26.080 -1.656 44.830 1.00 67.00 127 SER A O 1
ATOM 1026 N N . ALA A 1 128 ? -24.717 -3.201 43.944 1.00 61.31 128 ALA A N 1
ATOM 1027 C CA . ALA A 1 128 ? -25.182 -4.281 44.814 1.00 61.31 128 ALA A CA 1
ATOM 1028 C C . ALA A 1 128 ? -24.843 -4.026 46.294 1.00 61.31 128 ALA A C 1
ATOM 1030 O O . ALA A 1 128 ? -25.695 -4.226 47.157 1.00 61.31 128 ALA A O 1
ATOM 1031 N N . ALA A 1 129 ? -23.636 -3.534 46.593 1.00 61.53 129 ALA A N 1
ATOM 1032 C CA . ALA A 1 129 ? -23.236 -3.187 47.957 1.00 61.53 129 ALA A CA 1
ATOM 1033 C C . ALA A 1 129 ? -24.089 -2.045 48.543 1.00 61.53 129 ALA A C 1
ATOM 1035 O O . ALA A 1 129 ? -24.527 -2.136 49.687 1.00 61.53 129 ALA A O 1
ATOM 1036 N N . GLN A 1 130 ? -24.400 -1.013 47.752 1.00 62.00 130 GLN A N 1
ATOM 1037 C CA . GLN A 1 130 ? -25.293 0.081 48.162 1.00 62.00 130 GLN A CA 1
ATOM 1038 C C . GLN A 1 130 ? -26.734 -0.397 48.398 1.00 62.00 130 GLN A C 1
ATOM 1040 O O . GLN A 1 130 ? -27.372 0.021 49.363 1.00 62.00 130 GLN A O 1
ATOM 1045 N N . SER A 1 131 ? -27.239 -1.319 47.570 1.00 59.09 131 SER A N 1
ATOM 1046 C CA . SER A 1 131 ? -28.566 -1.917 47.769 1.00 59.09 131 SER A CA 1
ATOM 1047 C C . SER A 1 131 ? -28.659 -2.787 49.027 1.00 59.09 131 SER A C 1
ATOM 1049 O O . SER A 1 131 ? -29.761 -2.943 49.553 1.00 59.09 131 SER A O 1
ATOM 1051 N N . ILE A 1 132 ? -27.554 -3.386 49.482 1.00 62.19 132 ILE A N 1
ATOM 1052 C CA . ILE A 1 132 ? -27.518 -4.179 50.718 1.00 62.19 132 ILE A CA 1
ATOM 1053 C C . ILE A 1 132 ? -27.580 -3.256 51.934 1.00 62.19 132 ILE A C 1
ATOM 1055 O O . ILE A 1 132 ? -28.384 -3.503 52.824 1.00 62.19 132 ILE A O 1
ATOM 1059 N N . VAL A 1 133 ? -26.800 -2.171 51.948 1.00 59.06 133 VAL A N 1
ATOM 1060 C CA . VAL A 1 133 ? -26.779 -1.217 53.072 1.00 59.06 133 VAL A CA 1
ATOM 1061 C C . VAL A 1 133 ? -28.161 -0.601 53.313 1.00 59.06 133 VAL A C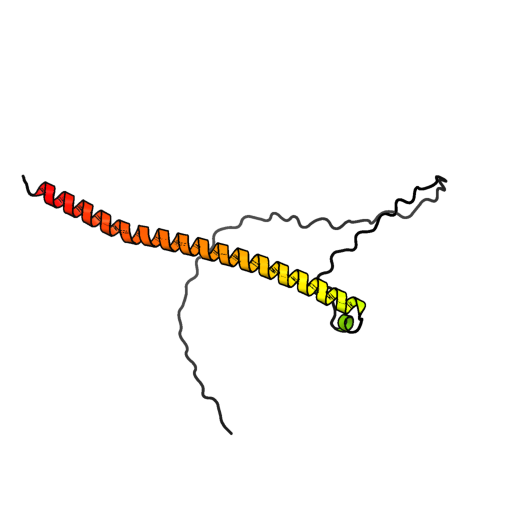 1
ATOM 1063 O O . VAL A 1 133 ? -28.611 -0.554 54.448 1.00 59.06 133 VAL A O 1
ATOM 1066 N N . LEU A 1 134 ? -28.895 -0.243 52.255 1.00 58.88 134 LEU A N 1
ATOM 1067 C CA . LEU A 1 134 ? -30.245 0.329 52.381 1.00 58.88 134 LEU A CA 1
ATOM 1068 C C . LEU A 1 134 ? -31.328 -0.669 52.836 1.00 58.88 134 LEU A C 1
ATOM 1070 O O . LEU A 1 134 ? -32.439 -0.252 53.147 1.00 58.88 134 LEU A O 1
ATOM 1074 N N . LYS A 1 135 ? -31.044 -1.978 52.850 1.00 58.91 135 LYS A N 1
ATOM 1075 C CA . LYS A 1 135 ? -31.985 -3.012 53.317 1.00 58.91 135 LYS A CA 1
ATOM 1076 C C . LYS A 1 135 ? -31.776 -3.424 54.775 1.00 58.91 135 LYS A C 1
ATOM 1078 O O . LYS A 1 135 ? -32.594 -4.182 55.281 1.00 58.91 135 LYS A O 1
ATOM 1083 N N . VAL A 1 136 ? -30.697 -2.981 55.423 1.00 56.88 136 VAL A N 1
ATOM 1084 C CA . VAL A 1 136 ? -30.369 -3.364 56.810 1.00 56.88 136 VAL A CA 1
ATOM 1085 C C . VAL A 1 136 ? -31.058 -2.457 57.844 1.00 56.88 136 VAL A C 1
ATOM 1087 O O . VAL A 1 136 ? -31.142 -2.833 59.006 1.00 56.88 136 VAL A O 1
ATOM 1090 N N . ASP A 1 137 ? -31.637 -1.329 57.425 1.00 52.59 137 ASP A N 1
ATOM 1091 C CA . ASP A 1 137 ? -32.277 -0.351 58.320 1.00 52.59 137 ASP A CA 1
ATOM 1092 C C . ASP A 1 137 ? -33.814 -0.516 58.465 1.00 52.59 137 ASP A C 1
ATOM 1094 O O . ASP A 1 137 ? -34.521 0.479 58.637 1.00 52.59 137 ASP A O 1
ATOM 1098 N N . ILE A 1 138 ? -34.362 -1.741 58.391 1.00 42.50 138 ILE A N 1
ATOM 1099 C CA . ILE A 1 138 ? -35.800 -2.022 58.644 1.00 42.50 138 ILE A CA 1
ATOM 1100 C C . ILE A 1 138 ? -35.970 -3.116 59.696 1.00 42.50 138 ILE A C 1
ATOM 1102 O O . ILE A 1 138 ? -35.367 -4.197 59.515 1.00 42.50 138 ILE A O 1
#